Protein AF-A0A8S2TNE7-F1 (afdb_monomer_lite)

pLDDT: mean 96.88, std 2.08, range [88.94, 98.69]

Organism: NCBI:txid392030

Foldseek 3Di:
DVVLQVLLLVLLVVLLVCVVVVHAEEREPEDALADQAALVVLVVVQVVSVVSNVVNNVVSVHDPVSYHYDYDQRGHRPNHPDDDDPVRSVD

Sequence (91 aa):
QLAIDENAKTLARYASICQQCGLVPIVEPEVSQDGDHDLDECQRVTEKVLATVYKALNDYHVYLEGTLLKPNMVTPGNKSTKQYSIEQIAE

Secondary structure (DSSP, 8-state):
-HHHHHHHHHHHHHHHHHHHTT---EE--PPP--SS--HHHHHHHHHHHHHHHHHHHHHTT--GGG-EE-PPP----TT-S----HHHHH-

Structure (mmCIF, N/CA/C/O backbone):
data_AF-A0A8S2TNE7-F1
#
_entry.id   AF-A0A8S2TNE7-F1
#
loop_
_atom_site.group_PDB
_atom_site.id
_atom_site.type_symbol
_atom_site.label_atom_id
_atom_site.label_alt_id
_atom_site.label_comp_id
_atom_site.label_asym_id
_atom_site.label_entity_id
_atom_site.label_seq_id
_atom_site.pdbx_PDB_ins_code
_atom_site.Cartn_x
_atom_site.Cartn_y
_atom_site.Cartn_z
_atom_site.occupancy
_atom_site.B_iso_or_equiv
_atom_site.auth_seq_id
_atom_site.auth_comp_id
_atom_site.auth_asym_id
_atom_site.auth_atom_id
_atom_site.pdbx_PDB_model_num
ATOM 1 N N . GLN A 1 1 ? 13.416 -0.995 5.272 1.00 88.94 1 GLN A N 1
ATOM 2 C CA . GLN A 1 1 ? 12.471 -1.586 6.244 1.00 88.94 1 GLN A CA 1
ATOM 3 C C . GLN A 1 1 ? 11.845 -0.502 7.115 1.00 88.94 1 GLN A C 1
ATOM 5 O O . GLN A 1 1 ? 10.648 -0.316 6.991 1.00 88.94 1 GLN A O 1
ATOM 10 N N . LEU A 1 2 ? 12.636 0.298 7.846 1.00 97.25 2 LEU A N 1
ATOM 11 C CA . LEU A 1 2 ? 12.144 1.400 8.695 1.00 97.25 2 LEU A CA 1
ATOM 12 C C . LEU A 1 2 ? 11.083 2.305 8.033 1.00 97.25 2 LEU A C 1
ATOM 14 O O . LEU A 1 2 ? 10.037 2.543 8.621 1.00 97.25 2 LEU A O 1
ATOM 18 N N . ALA A 1 3 ? 11.326 2.764 6.799 1.00 97.56 3 ALA A N 1
ATOM 19 C CA . ALA A 1 3 ? 10.382 3.629 6.087 1.00 97.56 3 ALA A CA 1
ATOM 20 C C . ALA A 1 3 ? 9.003 2.978 5.874 1.00 97.56 3 ALA A C 1
ATOM 22 O O . ALA A 1 3 ? 7.990 3.654 6.000 1.00 97.56 3 ALA A O 1
ATOM 23 N N . ILE A 1 4 ? 8.952 1.675 5.585 1.00 97.44 4 ILE A N 1
ATOM 24 C CA . ILE A 1 4 ? 7.685 0.961 5.371 1.00 97.44 4 ILE A CA 1
ATOM 25 C C . ILE A 1 4 ? 6.935 0.852 6.701 1.00 97.44 4 ILE A C 1
ATOM 27 O O . ILE A 1 4 ? 5.755 1.185 6.772 1.00 97.44 4 ILE A O 1
ATOM 31 N N . ASP A 1 5 ? 7.636 0.443 7.760 1.00 97.94 5 ASP A N 1
ATOM 32 C CA . ASP A 1 5 ? 7.026 0.201 9.068 1.00 97.94 5 ASP A CA 1
ATOM 33 C C . ASP A 1 5 ? 6.455 1.491 9.679 1.00 97.94 5 ASP A C 1
ATOM 35 O O . ASP A 1 5 ? 5.340 1.492 10.197 1.00 97.94 5 ASP A O 1
ATOM 39 N N . GLU A 1 6 ? 7.191 2.603 9.604 1.00 98.31 6 GLU A N 1
ATOM 40 C CA . GLU A 1 6 ? 6.746 3.880 10.176 1.00 98.31 6 GLU A CA 1
ATOM 41 C C . GLU A 1 6 ? 5.575 4.499 9.402 1.00 98.31 6 GLU A C 1
ATOM 43 O O . GLU A 1 6 ? 4.619 4.988 10.016 1.00 98.31 6 GLU A O 1
ATOM 48 N N . ASN A 1 7 ? 5.585 4.422 8.066 1.00 98.25 7 ASN A N 1
ATOM 49 C CA . ASN A 1 7 ? 4.457 4.895 7.261 1.00 98.25 7 ASN A CA 1
ATOM 50 C C . ASN A 1 7 ? 3.206 4.034 7.489 1.00 98.25 7 ASN A C 1
ATOM 52 O O . ASN A 1 7 ? 2.123 4.578 7.699 1.00 98.25 7 ASN A O 1
ATOM 56 N N . ALA A 1 8 ? 3.350 2.706 7.547 1.00 98.44 8 ALA A N 1
ATOM 57 C CA . ALA A 1 8 ? 2.238 1.796 7.819 1.00 98.44 8 ALA A CA 1
ATOM 58 C C . ALA A 1 8 ? 1.585 2.066 9.186 1.00 98.44 8 ALA A C 1
ATOM 60 O O . ALA A 1 8 ? 0.362 2.184 9.276 1.00 98.44 8 ALA A O 1
ATOM 61 N N . LYS A 1 9 ? 2.386 2.245 10.247 1.00 98.38 9 LYS A N 1
ATOM 62 C CA . LYS A 1 9 ? 1.873 2.617 11.579 1.00 98.38 9 LYS A CA 1
ATOM 63 C C . LYS A 1 9 ? 1.157 3.966 11.559 1.00 98.38 9 LYS A C 1
ATOM 65 O O . LYS A 1 9 ? 0.106 4.111 12.180 1.00 98.38 9 LYS A O 1
ATOM 70 N N . THR A 1 10 ? 1.713 4.955 10.863 1.00 98.50 10 THR A N 1
ATOM 71 C CA . THR A 1 10 ? 1.129 6.303 10.789 1.00 98.50 10 THR A CA 1
ATOM 72 C C . THR A 1 10 ? -0.223 6.283 10.078 1.00 98.50 10 THR A C 1
ATOM 74 O O . THR A 1 10 ? -1.193 6.826 10.609 1.00 98.50 10 THR A O 1
ATOM 77 N N . LEU A 1 11 ? -0.318 5.585 8.942 1.00 98.62 11 LEU A N 1
ATOM 78 C CA . LEU A 1 11 ? -1.569 5.386 8.207 1.00 98.62 11 LEU A CA 1
ATOM 79 C C . LEU A 1 11 ? -2.621 4.656 9.051 1.00 98.62 11 LEU A C 1
ATOM 81 O O . LEU A 1 11 ? -3.785 5.053 9.062 1.00 98.62 11 LEU A O 1
ATOM 85 N N . ALA A 1 12 ? -2.216 3.640 9.816 1.00 98.56 12 ALA A N 1
ATOM 86 C CA . ALA A 1 12 ? -3.126 2.905 10.689 1.00 98.56 12 ALA A CA 1
ATOM 87 C C . ALA A 1 12 ? -3.656 3.748 11.857 1.00 98.56 12 ALA A C 1
ATOM 89 O O . ALA A 1 12 ? -4.851 3.710 12.160 1.00 98.56 12 ALA A O 1
ATOM 90 N N . ARG A 1 13 ? -2.804 4.582 12.466 1.00 98.50 1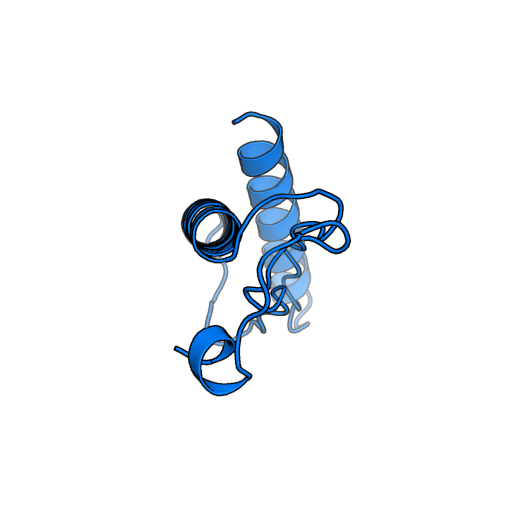3 ARG A N 1
ATOM 91 C CA . ARG A 1 13 ? -3.237 5.549 13.487 1.00 98.50 13 ARG A CA 1
ATOM 92 C C . ARG A 1 13 ? -4.209 6.576 12.919 1.00 98.50 13 ARG A C 1
ATOM 94 O O . ARG A 1 13 ? -5.232 6.838 13.544 1.00 98.50 13 ARG A O 1
ATOM 101 N N . TYR A 1 14 ? -3.904 7.125 11.744 1.00 98.56 14 TYR A N 1
ATOM 102 C CA . TYR A 1 14 ? -4.793 8.041 11.031 1.00 98.56 14 TYR A CA 1
ATOM 103 C C . TYR A 1 14 ? -6.168 7.404 10.784 1.00 98.56 14 TYR A C 1
ATOM 105 O O . TYR A 1 14 ? -7.184 7.971 11.182 1.00 98.56 14 TYR A O 1
ATOM 113 N N . ALA A 1 15 ? -6.198 6.194 10.216 1.00 98.62 15 ALA A N 1
ATOM 114 C CA . ALA A 1 15 ? -7.437 5.494 9.902 1.00 98.62 15 ALA A CA 1
ATOM 115 C C . ALA A 1 15 ? -8.282 5.202 11.153 1.00 98.62 15 ALA A C 1
ATOM 117 O O . ALA A 1 15 ? -9.489 5.443 11.148 1.00 98.62 15 ALA A O 1
ATOM 118 N N . SER A 1 16 ? -7.645 4.764 12.244 1.00 98.44 16 SER A N 1
ATOM 119 C CA . SER A 1 16 ? -8.318 4.518 13.525 1.00 98.44 16 SER A CA 1
ATOM 120 C C . SER A 1 16 ? -8.980 5.787 14.081 1.00 98.44 16 SER A C 1
ATOM 122 O O . SER A 1 16 ? -10.145 5.758 14.476 1.00 98.44 16 SER A O 1
ATOM 124 N N . ILE A 1 17 ? -8.281 6.929 14.043 1.00 98.50 17 ILE A N 1
ATOM 125 C CA . ILE A 1 17 ? -8.824 8.218 14.505 1.00 98.50 17 ILE A CA 1
ATOM 126 C C . ILE A 1 17 ? -9.989 8.674 13.616 1.00 98.50 17 ILE A C 1
ATOM 128 O O . ILE A 1 17 ? -11.024 9.086 14.135 1.00 98.50 17 ILE A O 1
ATOM 132 N N . CYS A 1 18 ? -9.862 8.566 12.289 1.00 98.62 18 CYS A N 1
ATOM 133 C CA . CYS A 1 18 ? -10.951 8.902 11.367 1.00 98.62 18 CYS A CA 1
ATOM 134 C C . CYS A 1 18 ? -12.223 8.109 11.679 1.00 98.62 18 CYS A C 1
ATOM 136 O O . CYS A 1 18 ? -13.298 8.701 11.790 1.00 98.62 18 CYS A O 1
ATOM 138 N N . GLN A 1 19 ? -12.095 6.799 11.897 1.00 98.38 19 GLN A N 1
ATOM 139 C CA . GLN A 1 19 ? -13.238 5.940 12.199 1.00 98.38 19 GLN A CA 1
ATOM 140 C C . GLN A 1 19 ? -13.889 6.269 13.545 1.00 98.38 19 GLN A C 1
ATOM 142 O O . GLN A 1 19 ? -15.116 6.276 13.635 1.00 98.38 19 GLN A O 1
ATOM 147 N N . GLN A 1 20 ? -13.108 6.633 14.568 1.00 98.00 20 GLN A N 1
ATOM 148 C CA . GLN A 1 20 ? -13.649 7.108 15.852 1.00 98.00 20 GLN A CA 1
ATOM 149 C C . GLN A 1 20 ? -14.472 8.397 15.709 1.00 98.00 20 GLN A C 1
ATOM 151 O O . GLN A 1 20 ? -15.386 8.637 16.496 1.00 98.00 20 GLN A O 1
ATOM 156 N N . CYS A 1 21 ? -14.183 9.211 14.693 1.00 98.00 21 CYS A N 1
ATOM 157 C CA . CYS A 1 21 ? -14.937 10.419 14.364 1.00 98.00 21 CYS A CA 1
ATOM 158 C C . CYS A 1 21 ? -16.070 10.187 13.346 1.00 98.00 21 CYS A C 1
ATOM 160 O O . CYS A 1 21 ? -16.698 11.154 12.919 1.00 98.00 21 CYS A O 1
ATOM 162 N N . GLY A 1 22 ? -16.335 8.941 12.934 1.00 97.69 22 GLY A N 1
ATOM 163 C CA . GLY A 1 22 ? -17.352 8.624 11.926 1.00 97.69 22 GLY A CA 1
ATOM 164 C C . GLY A 1 22 ? -16.968 9.019 10.494 1.00 97.69 22 GLY A C 1
ATOM 165 O O . GLY A 1 22 ? -17.847 9.164 9.646 1.00 97.69 22 GLY A O 1
ATOM 166 N N . LEU A 1 23 ? -15.675 9.212 10.217 1.00 98.50 23 LEU A N 1
ATOM 167 C CA . LEU A 1 23 ? -15.145 9.499 8.884 1.00 98.50 23 LEU A CA 1
ATOM 168 C C . LEU A 1 23 ? -14.582 8.228 8.244 1.00 98.50 23 LEU A C 1
ATOM 170 O O . LEU A 1 23 ? -13.955 7.410 8.914 1.00 98.50 23 LEU A O 1
ATOM 174 N N . VAL A 1 24 ? -14.754 8.104 6.928 1.00 98.50 24 VAL A N 1
ATOM 175 C CA . VAL A 1 24 ? -14.150 7.032 6.124 1.00 98.50 24 VAL A CA 1
ATOM 176 C C . VAL A 1 24 ? -12.729 7.457 5.724 1.00 98.50 24 VAL A C 1
ATOM 178 O O . VAL A 1 24 ? -12.594 8.404 4.945 1.00 98.50 24 VAL A O 1
ATOM 181 N N . PRO A 1 25 ? -11.660 6.816 6.236 1.00 98.50 25 PRO A N 1
ATOM 182 C CA . PRO A 1 25 ? -10.297 7.130 5.831 1.00 98.50 25 PRO A CA 1
ATOM 183 C C . PRO A 1 25 ? -9.975 6.567 4.443 1.00 98.50 25 PRO A C 1
ATOM 185 O O . PRO A 1 25 ? -10.276 5.411 4.132 1.00 98.50 25 PRO A O 1
ATOM 188 N N . ILE A 1 26 ? -9.284 7.380 3.645 1.00 98.69 26 ILE A N 1
ATOM 189 C CA . ILE A 1 26 ? -8.590 6.931 2.438 1.00 98.69 26 ILE A CA 1
ATOM 190 C C . ILE A 1 26 ? -7.136 6.666 2.828 1.00 98.69 26 ILE A C 1
ATOM 192 O O . ILE A 1 26 ? -6.434 7.572 3.274 1.00 98.69 26 ILE A O 1
ATOM 196 N N . VAL A 1 27 ? -6.692 5.420 2.693 1.00 98.44 27 VAL A N 1
ATOM 197 C CA . VAL A 1 27 ? -5.326 4.994 3.002 1.00 98.44 27 VAL A CA 1
ATOM 198 C C . VAL A 1 27 ? -4.506 5.042 1.715 1.00 98.44 27 VAL A C 1
ATOM 200 O O . VAL A 1 27 ? -4.764 4.277 0.786 1.00 98.44 27 VAL A O 1
ATOM 203 N N . GLU A 1 28 ? -3.529 5.948 1.658 1.00 98.25 28 GLU A N 1
ATOM 204 C CA . GLU A 1 28 ? -2.714 6.220 0.465 1.00 98.25 28 GLU A CA 1
ATOM 205 C C . GLU A 1 28 ? -1.225 5.916 0.718 1.00 98.25 28 GLU A C 1
ATOM 207 O O . GLU A 1 28 ? -0.470 6.794 1.137 1.00 98.25 28 GLU A O 1
ATOM 212 N N . PRO A 1 29 ? -0.781 4.660 0.522 1.00 95.81 29 PRO A N 1
ATOM 213 C CA . PRO A 1 29 ? 0.628 4.294 0.583 1.00 95.81 29 PRO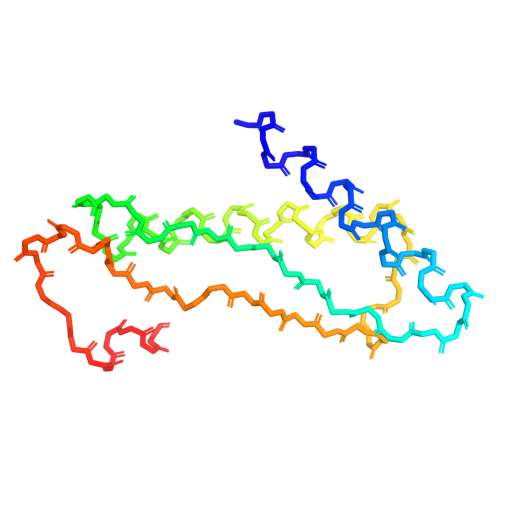 A CA 1
ATOM 214 C C . PRO A 1 29 ? 1.276 4.411 -0.807 1.00 95.81 29 PRO A C 1
ATOM 216 O O . PRO A 1 29 ? 1.451 3.412 -1.503 1.00 95.81 29 PRO A O 1
ATOM 219 N N . GLU A 1 30 ? 1.617 5.630 -1.224 1.00 95.06 30 GLU A N 1
ATOM 220 C CA . GLU A 1 30 ? 2.221 5.885 -2.539 1.00 95.06 30 GLU A CA 1
ATOM 221 C C . GLU A 1 30 ? 3.685 5.411 -2.607 1.00 95.06 30 GLU A C 1
ATOM 223 O O . GLU A 1 30 ? 4.539 5.834 -1.821 1.00 95.06 30 GLU A O 1
ATOM 228 N N . VAL A 1 31 ? 3.986 4.539 -3.575 1.00 94.44 31 VAL A N 1
ATOM 229 C CA . VAL A 1 31 ? 5.357 4.184 -3.969 1.00 94.44 31 VAL A CA 1
ATOM 230 C C . VAL A 1 31 ? 5.750 5.040 -5.172 1.00 94.44 31 VAL A C 1
ATOM 232 O O . VAL A 1 31 ? 5.065 5.021 -6.191 1.00 94.44 31 VAL A O 1
ATOM 235 N N . SER A 1 32 ? 6.848 5.794 -5.055 1.00 92.44 32 SER A N 1
ATOM 236 C CA . SER A 1 32 ? 7.297 6.692 -6.127 1.00 92.44 32 SER A CA 1
ATOM 237 C C . SER A 1 32 ? 7.693 5.926 -7.395 1.00 92.44 32 SER A C 1
ATOM 239 O O . SER A 1 32 ? 8.415 4.931 -7.333 1.00 92.44 32 SER A O 1
ATOM 241 N N . GLN A 1 33 ? 7.277 6.458 -8.547 1.00 91.31 33 GLN A N 1
ATOM 242 C CA . GLN A 1 33 ? 7.679 6.010 -9.886 1.00 91.31 33 GLN A CA 1
ATOM 243 C C . GLN A 1 33 ? 9.076 6.518 -10.289 1.00 91.31 33 GLN A C 1
ATOM 245 O O . GLN A 1 33 ? 9.544 6.271 -11.401 1.00 91.31 33 GLN A O 1
ATOM 250 N N . ASP A 1 34 ? 9.763 7.262 -9.424 1.00 94.75 34 ASP A N 1
ATOM 251 C CA . ASP A 1 34 ? 11.092 7.777 -9.725 1.00 94.75 34 ASP A CA 1
ATOM 252 C C . ASP A 1 34 ? 12.130 6.651 -9.756 1.00 94.75 34 ASP A C 1
ATOM 254 O O . ASP A 1 34 ? 12.403 5.989 -8.756 1.00 94.75 34 ASP A O 1
ATOM 258 N N . GLY A 1 35 ? 12.766 6.465 -10.911 1.00 94.81 35 GLY A N 1
ATOM 259 C CA . GLY A 1 35 ? 13.848 5.500 -11.082 1.00 94.81 35 GLY A CA 1
ATOM 260 C C . GLY A 1 35 ? 13.816 4.817 -12.440 1.00 94.81 35 GLY A C 1
ATOM 261 O O . GLY A 1 35 ? 12.973 5.115 -13.283 1.00 94.81 35 GLY A O 1
ATOM 262 N N . ASP A 1 36 ? 14.774 3.925 -12.649 1.00 96.75 36 ASP A N 1
ATOM 263 C CA . ASP A 1 36 ? 14.939 3.073 -13.829 1.00 96.75 36 ASP A CA 1
ATOM 264 C C . ASP A 1 36 ? 14.528 1.611 -13.571 1.00 96.75 36 ASP A C 1
ATOM 266 O O . ASP A 1 36 ? 14.770 0.745 -14.413 1.00 96.75 36 ASP A O 1
ATOM 270 N N . HIS A 1 37 ? 13.874 1.352 -12.434 1.00 96.44 37 HIS A N 1
ATOM 271 C CA . HIS A 1 37 ? 13.344 0.046 -12.056 1.00 96.44 37 HIS A CA 1
ATOM 272 C C . HIS A 1 37 ? 12.314 -0.467 -13.071 1.00 96.44 37 HIS A C 1
ATOM 274 O O . HIS A 1 37 ? 11.661 0.299 -13.792 1.00 96.44 37 HIS A O 1
ATOM 280 N N . ASP A 1 38 ? 12.180 -1.785 -13.138 1.00 96.19 38 ASP A N 1
ATOM 281 C CA . ASP A 1 38 ? 11.226 -2.442 -14.018 1.00 96.19 38 ASP A CA 1
ATOM 282 C C . ASP A 1 38 ? 9.900 -2.766 -13.314 1.00 96.19 38 ASP A C 1
ATOM 284 O O . ASP A 1 38 ? 9.696 -2.442 -12.140 1.00 96.19 38 ASP A O 1
ATOM 288 N N . LEU A 1 39 ? 8.953 -3.315 -14.081 1.00 96.19 39 LEU A N 1
ATOM 289 C CA . LEU A 1 39 ? 7.592 -3.578 -13.611 1.00 96.19 39 LEU A CA 1
ATOM 290 C C . LEU A 1 39 ? 7.583 -4.553 -12.423 1.00 96.19 39 LEU A C 1
ATOM 292 O O . LEU A 1 39 ? 6.939 -4.280 -11.412 1.00 96.19 39 LEU A O 1
ATOM 296 N N . ASP A 1 40 ? 8.363 -5.631 -12.517 1.00 96.06 40 ASP A N 1
ATOM 297 C CA . ASP A 1 40 ? 8.466 -6.675 -11.494 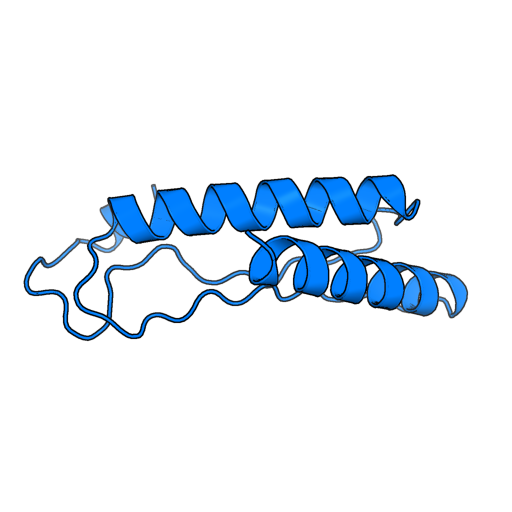1.00 96.06 40 ASP A CA 1
ATOM 298 C C . ASP A 1 40 ? 9.012 -6.113 -10.172 1.00 96.06 40 ASP A C 1
ATOM 300 O O . ASP A 1 40 ? 8.557 -6.474 -9.081 1.00 96.06 40 ASP A O 1
ATOM 304 N N . GLU A 1 41 ? 9.986 -5.198 -10.240 1.00 96.19 41 GLU A N 1
ATOM 305 C CA . GLU A 1 41 ? 10.493 -4.530 -9.047 1.00 96.19 41 GLU A CA 1
ATOM 306 C C . GLU A 1 41 ? 9.435 -3.628 -8.397 1.00 96.19 41 GLU A C 1
ATOM 308 O O . GLU A 1 41 ? 9.276 -3.682 -7.170 1.00 96.19 41 GLU A O 1
ATOM 313 N N . CYS A 1 42 ? 8.685 -2.853 -9.191 1.00 96.75 42 CYS A N 1
ATOM 314 C CA . CYS A 1 42 ? 7.565 -2.051 -8.691 1.00 96.75 42 CYS A CA 1
ATOM 315 C C . CYS A 1 42 ? 6.523 -2.945 -8.001 1.00 96.75 42 CYS A C 1
ATOM 317 O O . CYS A 1 42 ? 6.169 -2.693 -6.847 1.00 96.75 42 CYS A O 1
ATOM 319 N N . GLN A 1 43 ? 6.124 -4.045 -8.651 1.00 97.19 43 GLN A N 1
ATOM 320 C CA . GLN A 1 43 ? 5.166 -5.013 -8.118 1.00 97.19 43 GLN A CA 1
ATOM 321 C C . GLN A 1 43 ? 5.618 -5.548 -6.758 1.00 97.19 43 GLN A C 1
ATOM 323 O O . GLN A 1 43 ? 4.895 -5.450 -5.765 1.00 97.19 43 GLN A O 1
ATOM 328 N N . ARG A 1 44 ? 6.858 -6.040 -6.679 1.00 97.56 44 ARG A N 1
ATOM 329 C CA . ARG A 1 44 ? 7.431 -6.608 -5.453 1.00 97.56 44 ARG A CA 1
ATOM 330 C C . ARG A 1 44 ? 7.456 -5.597 -4.305 1.00 97.56 44 ARG A C 1
ATOM 332 O O . ARG A 1 44 ? 7.263 -5.962 -3.140 1.00 97.56 44 ARG A O 1
ATOM 339 N N . VAL A 1 45 ? 7.753 -4.330 -4.596 1.00 97.12 45 VAL A N 1
ATOM 340 C CA . VAL A 1 45 ? 7.754 -3.268 -3.581 1.00 97.12 45 VAL A CA 1
ATOM 341 C C . VAL A 1 45 ? 6.326 -2.941 -3.148 1.00 97.12 45 VAL A C 1
ATOM 343 O O . VAL A 1 45 ? 6.076 -2.891 -1.942 1.00 97.12 45 VAL A O 1
ATOM 346 N N . THR A 1 46 ? 5.394 -2.789 -4.090 1.00 97.50 46 THR A N 1
ATOM 347 C CA . THR A 1 46 ? 3.977 -2.539 -3.805 1.00 97.50 46 THR A CA 1
ATOM 348 C C . THR A 1 46 ? 3.369 -3.660 -2.960 1.00 97.50 46 THR A C 1
ATOM 350 O O . THR A 1 46 ? 2.778 -3.367 -1.922 1.00 97.50 46 THR A O 1
ATOM 353 N N . GLU A 1 47 ? 3.594 -4.934 -3.294 1.00 97.94 47 GLU A N 1
ATOM 354 C CA . GLU A 1 47 ? 3.134 -6.084 -2.499 1.00 97.94 47 GLU A CA 1
ATOM 355 C C . GLU A 1 47 ? 3.633 -6.014 -1.051 1.00 97.94 47 GLU A C 1
ATOM 357 O O . GLU A 1 47 ? 2.863 -6.156 -0.097 1.00 97.94 47 GLU A O 1
ATOM 362 N N . LYS A 1 48 ? 4.929 -5.735 -0.865 1.00 98.06 48 LYS A N 1
ATOM 363 C CA . LYS A 1 48 ? 5.536 -5.638 0.466 1.00 98.06 48 LYS A CA 1
ATOM 364 C C . LYS A 1 48 ? 4.970 -4.472 1.280 1.00 98.06 48 LYS A C 1
ATOM 366 O O . LYS A 1 48 ? 4.748 -4.613 2.489 1.00 98.06 48 LYS A O 1
ATOM 371 N N . VAL A 1 49 ? 4.778 -3.317 0.643 1.00 98.25 49 VAL A N 1
ATOM 372 C CA . VAL A 1 49 ? 4.208 -2.125 1.280 1.00 98.25 49 VAL A CA 1
ATOM 373 C C . VAL A 1 49 ? 2.764 -2.396 1.684 1.00 98.25 49 VAL A C 1
ATOM 375 O O . VAL A 1 49 ? 2.435 -2.234 2.858 1.00 98.25 49 VAL A O 1
ATOM 378 N N . LEU A 1 50 ? 1.931 -2.895 0.768 1.00 98.25 50 LEU A N 1
ATOM 379 C CA . LEU A 1 50 ? 0.526 -3.197 1.037 1.00 98.25 50 LEU A CA 1
ATOM 380 C C . LEU A 1 50 ? 0.367 -4.253 2.133 1.00 98.25 50 LEU A C 1
ATOM 382 O O . LEU A 1 50 ? -0.402 -4.036 3.065 1.00 98.25 50 LEU A O 1
ATOM 386 N N . ALA A 1 51 ? 1.140 -5.343 2.100 1.00 98.44 51 ALA A N 1
ATOM 387 C CA . ALA A 1 51 ? 1.099 -6.363 3.149 1.00 98.44 51 ALA A CA 1
ATOM 388 C C . ALA A 1 51 ? 1.409 -5.775 4.538 1.00 98.44 51 ALA A C 1
ATOM 390 O O . ALA A 1 51 ? 0.755 -6.109 5.528 1.00 98.44 51 ALA A O 1
ATOM 391 N N . THR A 1 52 ? 2.380 -4.860 4.612 1.00 98.44 52 THR A N 1
ATOM 392 C CA . THR A 1 52 ? 2.763 -4.205 5.871 1.00 98.44 52 THR A CA 1
ATOM 393 C C . THR A 1 52 ? 1.704 -3.200 6.330 1.00 98.44 52 THR A C 1
ATOM 395 O O . THR A 1 52 ? 1.388 -3.147 7.519 1.00 98.44 52 THR A O 1
ATOM 398 N N . VAL A 1 53 ? 1.113 -2.441 5.402 1.00 98.56 53 VAL A N 1
ATOM 399 C CA . VAL A 1 53 ? 0.010 -1.508 5.681 1.00 98.56 53 VAL A CA 1
ATOM 400 C C . VAL A 1 53 ? -1.208 -2.262 6.199 1.00 98.56 53 VAL A C 1
ATOM 402 O O . VAL A 1 53 ? -1.681 -1.938 7.281 1.00 98.56 53 VAL A O 1
ATOM 405 N N . TYR A 1 54 ? -1.676 -3.306 5.513 1.00 98.50 54 TYR A N 1
ATOM 406 C CA . TYR A 1 54 ? -2.831 -4.092 5.963 1.00 98.50 54 TYR A CA 1
ATOM 407 C C . TYR A 1 54 ? -2.585 -4.785 7.301 1.00 98.50 54 TYR A C 1
ATOM 409 O O .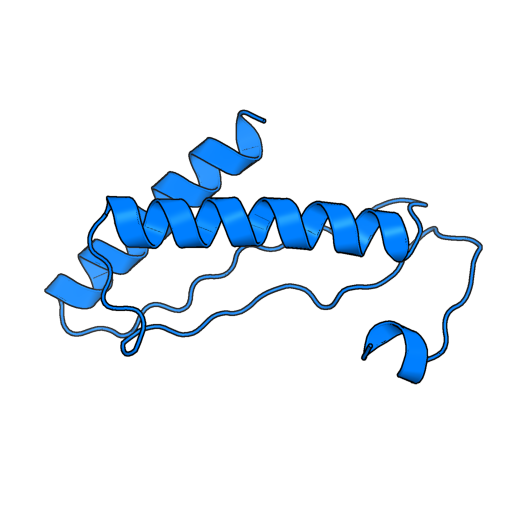 TYR A 1 54 ? -3.475 -4.810 8.152 1.00 98.50 54 TYR A O 1
ATOM 417 N N . LYS A 1 55 ? -1.363 -5.280 7.533 1.00 98.56 55 LYS A N 1
ATOM 418 C CA . LYS A 1 55 ? -0.979 -5.778 8.854 1.00 98.56 55 LYS A CA 1
ATOM 419 C C . LYS A 1 55 ? -1.114 -4.688 9.921 1.00 98.56 55 LYS A C 1
ATOM 421 O O . LYS A 1 55 ? -1.714 -4.943 10.960 1.00 98.56 55 LYS A O 1
ATOM 426 N N . ALA A 1 56 ? -0.598 -3.487 9.668 1.00 98.50 56 ALA A N 1
ATOM 427 C CA . ALA A 1 56 ? -0.716 -2.375 10.605 1.00 98.50 56 ALA A CA 1
ATOM 428 C C . ALA A 1 56 ? -2.183 -1.958 10.818 1.00 98.50 56 ALA A C 1
ATOM 430 O O . ALA A 1 56 ? -2.592 -1.777 11.957 1.00 98.50 56 ALA A O 1
ATOM 431 N N . LEU A 1 57 ? -3.004 -1.871 9.766 1.00 98.56 57 LEU A N 1
ATOM 432 C CA . LEU A 1 57 ? -4.440 -1.580 9.895 1.00 98.56 57 LEU A CA 1
ATOM 433 C C . LEU A 1 57 ? -5.132 -2.575 10.840 1.00 98.56 57 LEU A C 1
ATOM 435 O O . LEU A 1 57 ? -5.874 -2.164 11.731 1.00 98.56 57 LEU A O 1
ATOM 439 N N . ASN A 1 58 ? -4.828 -3.867 10.699 1.00 98.38 58 ASN A N 1
ATOM 440 C CA . ASN A 1 58 ? -5.340 -4.905 11.589 1.00 98.38 58 ASN A CA 1
ATOM 441 C C . ASN A 1 58 ? -4.812 -4.767 13.030 1.00 98.38 58 ASN A C 1
ATOM 443 O O . ASN A 1 58 ? -5.593 -4.844 13.977 1.00 98.38 58 ASN A O 1
ATOM 447 N N . ASP A 1 59 ? -3.509 -4.523 13.204 1.00 98.31 59 ASP A N 1
ATOM 448 C CA . ASP A 1 59 ? -2.876 -4.362 14.523 1.00 98.31 59 ASP A CA 1
ATOM 449 C C . ASP A 1 59 ? -3.435 -3.136 15.294 1.00 98.31 59 ASP A C 1
ATOM 451 O O . ASP A 1 59 ? -3.401 -3.115 16.523 1.00 98.31 59 ASP A O 1
ATOM 455 N N . TYR A 1 60 ? -3.991 -2.139 14.591 1.00 98.06 60 TYR A N 1
ATOM 456 C CA . TYR A 1 60 ? -4.674 -0.962 15.159 1.00 98.06 60 TYR A CA 1
ATOM 457 C C . TYR A 1 60 ? -6.212 -1.069 15.167 1.00 98.06 60 TYR A C 1
ATOM 459 O O . TYR A 1 60 ? -6.892 -0.079 15.450 1.00 98.06 60 TYR A O 1
ATOM 467 N N . HIS A 1 61 ? -6.764 -2.254 14.883 1.00 97.94 61 HIS A N 1
ATOM 468 C CA . HIS A 1 61 ? -8.204 -2.539 14.897 1.00 97.94 61 HIS A CA 1
ATOM 469 C C . HIS A 1 61 ? -9.039 -1.634 13.974 1.00 97.94 61 HIS A C 1
ATOM 471 O O . HIS A 1 61 ? -10.154 -1.239 14.317 1.00 97.94 61 HIS A O 1
ATOM 477 N N . VAL A 1 62 ? -8.503 -1.295 12.801 1.00 98.50 62 VAL A N 1
ATOM 478 C CA . VAL A 1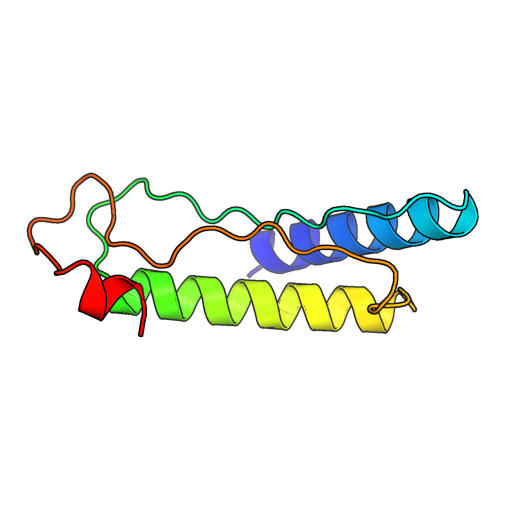 62 ? -9.231 -0.535 11.778 1.00 98.50 62 VAL A CA 1
ATOM 479 C C . VAL A 1 62 ? -10.285 -1.432 11.120 1.00 98.50 62 VAL A C 1
ATOM 481 O O . VAL A 1 62 ? -9.982 -2.539 10.677 1.00 98.50 62 VAL A O 1
ATOM 484 N N . TYR A 1 63 ? -11.520 -0.943 11.020 1.00 98.38 63 TYR A N 1
ATOM 485 C CA . TYR A 1 63 ? -12.623 -1.626 10.342 1.00 98.38 63 TYR A CA 1
ATOM 486 C C . TYR A 1 63 ? -12.489 -1.487 8.819 1.00 98.38 63 TYR A C 1
ATOM 488 O O . TYR A 1 63 ? -12.776 -0.422 8.274 1.00 98.38 63 TYR A O 1
ATOM 496 N N . LEU A 1 64 ? -12.017 -2.524 8.124 1.00 98.44 64 LEU A N 1
ATOM 497 C CA . LEU A 1 64 ? -11.588 -2.423 6.720 1.00 98.44 64 LEU A CA 1
ATOM 498 C C . LEU A 1 64 ? -12.716 -2.045 5.753 1.00 98.44 64 LEU A C 1
ATOM 500 O O . LEU A 1 64 ? -12.485 -1.259 4.836 1.00 98.44 64 LEU A O 1
ATOM 504 N N . GLU A 1 65 ? -13.933 -2.536 5.972 1.00 98.31 65 GLU A N 1
ATOM 505 C CA . GLU A 1 65 ? -15.099 -2.228 5.137 1.00 98.31 65 GLU A CA 1
ATOM 506 C C . GLU A 1 65 ? -15.496 -0.745 5.216 1.00 98.31 65 GLU A C 1
ATOM 508 O O . GLU A 1 65 ? -16.161 -0.224 4.325 1.00 98.31 65 GLU A O 1
ATOM 513 N N . GLY A 1 66 ? -15.050 -0.051 6.266 1.00 98.12 66 GLY A N 1
ATOM 514 C CA . GLY A 1 66 ? -15.165 1.393 6.428 1.00 98.12 66 GLY A CA 1
ATOM 515 C C . GLY A 1 66 ? -13.930 2.162 5.961 1.00 98.12 66 GLY A C 1
ATOM 516 O O . GLY A 1 66 ? -13.675 3.230 6.510 1.00 98.12 66 GLY A O 1
ATOM 517 N N . THR A 1 67 ? -13.135 1.634 5.026 1.00 98.56 67 THR A N 1
ATOM 518 C CA . THR A 1 67 ? -11.945 2.302 4.465 1.00 98.56 67 THR A CA 1
ATOM 519 C C . THR A 1 67 ? -11.934 2.255 2.939 1.00 98.56 67 THR A C 1
ATOM 521 O O . THR A 1 67 ? -12.602 1.426 2.325 1.00 98.56 67 THR A O 1
ATOM 524 N N . LEU A 1 68 ? -11.144 3.134 2.320 1.00 98.56 68 LEU A N 1
ATOM 525 C CA . LEU A 1 68 ? -10.788 3.054 0.903 1.00 98.56 68 LEU A CA 1
ATOM 526 C C . LEU A 1 68 ? -9.266 3.003 0.759 1.00 98.56 68 LEU A C 1
ATOM 528 O O . LEU A 1 68 ? -8.549 3.664 1.508 1.00 98.56 68 LEU A O 1
ATOM 532 N N . LEU A 1 69 ? -8.775 2.253 -0.226 1.00 98.25 69 LEU A N 1
ATOM 533 C CA . LEU A 1 69 ? -7.357 2.207 -0.576 1.00 98.25 69 LEU A CA 1
ATOM 534 C C . LEU A 1 69 ? -7.111 3.071 -1.818 1.00 98.25 69 LEU A C 1
ATOM 536 O O . LEU A 1 69 ? -7.812 2.926 -2.818 1.00 98.25 69 LEU A O 1
ATOM 540 N N . LYS A 1 70 ? -6.094 3.932 -1.768 1.00 98.19 70 LYS A N 1
ATOM 541 C CA . LYS A 1 70 ? -5.594 4.698 -2.918 1.00 98.19 70 LYS A CA 1
ATOM 542 C C . LYS A 1 70 ? -4.118 4.347 -3.144 1.00 98.19 70 LYS A C 1
ATOM 544 O O . LYS A 1 70 ? -3.246 5.047 -2.640 1.00 98.19 70 LYS A O 1
ATOM 549 N N . PRO A 1 71 ? -3.819 3.219 -3.804 1.00 96.06 71 PRO A N 1
ATOM 550 C CA . PRO A 1 71 ? -2.447 2.806 -4.061 1.00 96.06 71 PRO A CA 1
ATOM 551 C C . PRO A 1 71 ? -1.910 3.459 -5.343 1.00 96.06 71 PRO A C 1
ATOM 553 O O . PRO A 1 71 ? -2.664 4.037 -6.131 1.00 96.06 71 PRO A O 1
ATOM 556 N N . ASN A 1 72 ? -0.610 3.301 -5.589 1.00 93.38 72 ASN A N 1
ATOM 557 C CA . ASN A 1 72 ? -0.059 3.475 -6.929 1.00 93.38 72 ASN A CA 1
ATOM 558 C C . ASN A 1 72 ? -0.509 2.324 -7.847 1.00 93.38 72 ASN A C 1
ATOM 560 O O . ASN A 1 72 ? -0.724 1.200 -7.391 1.00 93.38 72 ASN A O 1
ATOM 564 N N . MET A 1 73 ? -0.602 2.587 -9.152 1.00 95.81 73 MET A N 1
ATOM 565 C CA . MET A 1 73 ? -0.580 1.505 -10.140 1.00 95.81 73 MET A CA 1
ATOM 566 C C . MET A 1 73 ? 0.821 0.883 -10.170 1.00 95.81 73 MET A C 1
ATOM 568 O O . MET A 1 73 ? 1.814 1.568 -9.909 1.00 95.81 73 MET A O 1
ATOM 572 N N . VAL A 1 74 ? 0.904 -0.405 -10.493 1.00 96.75 74 VAL A N 1
ATOM 573 C CA . VAL A 1 74 ? 2.184 -1.085 -10.697 1.00 96.75 74 VAL A CA 1
ATOM 574 C C . VAL A 1 74 ? 2.680 -0.732 -12.094 1.00 96.75 74 VAL A C 1
ATOM 576 O O . VAL A 1 74 ? 2.121 -1.162 -13.093 1.00 96.75 74 VAL A O 1
ATOM 579 N N . THR A 1 75 ? 3.699 0.116 -12.174 1.00 96.25 75 THR A N 1
ATOM 580 C CA . THR A 1 75 ? 4.231 0.635 -13.440 1.00 96.25 75 THR A CA 1
ATOM 581 C C . THR A 1 75 ? 5.754 0.634 -13.397 1.00 96.25 75 THR A C 1
ATOM 583 O O . THR A 1 75 ? 6.315 0.796 -12.312 1.00 96.25 75 THR A O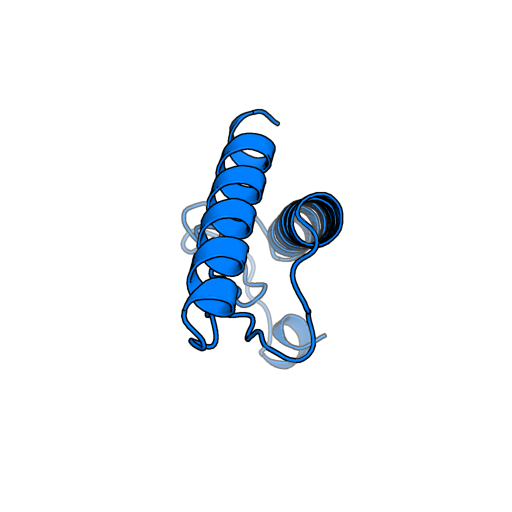 1
ATOM 586 N N . PRO A 1 76 ? 6.450 0.516 -14.542 1.00 96.00 76 PRO A N 1
ATOM 587 C CA . PRO A 1 76 ? 7.894 0.726 -14.565 1.00 96.00 76 PRO A CA 1
ATOM 588 C C . PRO A 1 76 ? 8.246 2.147 -14.103 1.00 96.00 76 PRO A C 1
ATOM 590 O O . PRO A 1 76 ? 7.426 3.067 -14.193 1.00 96.00 76 PRO A O 1
ATOM 593 N N . GLY A 1 77 ? 9.485 2.335 -13.656 1.00 96.31 77 GLY A N 1
ATOM 594 C CA . GLY A 1 77 ? 9.967 3.655 -13.274 1.00 96.31 77 GLY A CA 1
ATOM 595 C C . GLY A 1 77 ? 9.997 4.622 -14.463 1.00 96.31 77 GLY A C 1
ATOM 596 O O . GLY A 1 77 ? 10.197 4.223 -15.611 1.00 96.31 77 GLY A O 1
ATOM 597 N N . ASN A 1 78 ? 9.869 5.920 -14.194 1.00 94.88 78 ASN A N 1
ATOM 598 C CA . ASN A 1 78 ? 9.810 6.975 -15.216 1.00 94.88 78 ASN A CA 1
ATOM 599 C C . ASN A 1 78 ? 11.068 7.065 -16.105 1.00 94.88 78 ASN A C 1
ATOM 601 O O . ASN A 1 78 ? 11.039 7.696 -17.161 1.00 94.88 78 ASN A O 1
ATOM 605 N N . LYS A 1 79 ? 12.189 6.468 -15.680 1.00 95.38 79 LYS A N 1
ATOM 606 C CA . LYS A 1 79 ? 13.452 6.385 -16.434 1.00 95.38 79 LYS A CA 1
ATOM 607 C C . LYS A 1 79 ? 13.733 4.972 -16.953 1.00 95.38 79 LYS A C 1
ATOM 609 O O . LYS A 1 79 ? 14.837 4.718 -17.433 1.00 95.38 79 LYS A O 1
ATOM 614 N N . SER A 1 80 ? 12.775 4.051 -16.839 1.00 93.81 80 SER A N 1
ATOM 615 C CA . SER A 1 80 ? 12.936 2.681 -17.316 1.00 93.81 80 SER A CA 1
ATOM 616 C C . SER A 1 80 ? 13.095 2.657 -18.833 1.00 93.81 80 SER A C 1
ATOM 618 O O . SER A 1 80 ? 12.414 3.366 -19.574 1.00 93.81 80 SER A O 1
ATOM 620 N N . THR A 1 81 ? 14.016 1.825 -19.310 1.00 93.81 81 THR A N 1
ATOM 621 C CA . THR A 1 81 ? 14.240 1.618 -20.749 1.00 93.81 81 THR A CA 1
ATOM 622 C C . THR A 1 81 ? 13.323 0.542 -21.330 1.00 93.81 81 THR A C 1
ATOM 624 O O . THR A 1 81 ? 13.165 0.464 -22.550 1.00 93.81 81 THR A O 1
ATOM 627 N N . LYS A 1 82 ? 12.702 -0.278 -20.471 1.00 92.75 82 LYS A N 1
ATOM 628 C CA . LYS A 1 82 ? 11.744 -1.316 -20.857 1.00 92.75 82 LYS A CA 1
ATOM 629 C C . LYS A 1 82 ? 10.343 -0.711 -20.958 1.00 92.75 82 LYS A C 1
ATOM 631 O O . LYS A 1 82 ? 9.891 -0.025 -20.048 1.00 92.75 82 LYS A O 1
ATOM 636 N N . GLN A 1 83 ? 9.662 -0.992 -22.064 1.00 90.62 83 GLN A N 1
ATOM 637 C CA . GLN A 1 83 ? 8.273 -0.594 -22.290 1.00 90.62 83 GLN A CA 1
ATOM 638 C C . GLN A 1 83 ? 7.350 -1.775 -22.007 1.00 90.62 83 GLN A C 1
ATOM 640 O O . GLN A 1 83 ? 7.674 -2.911 -22.356 1.00 90.62 83 GLN A O 1
ATOM 645 N N . TYR A 1 84 ? 6.201 -1.484 -21.409 1.00 95.19 84 TYR A N 1
ATOM 646 C CA . TYR A 1 84 ? 5.182 -2.467 -21.063 1.00 95.19 84 TYR A CA 1
ATOM 647 C C . TYR A 1 84 ? 3.854 -2.054 -21.689 1.00 95.19 84 TYR A C 1
ATOM 649 O O . TYR A 1 84 ? 3.556 -0.867 -21.822 1.00 95.19 84 TYR A O 1
ATOM 657 N N . SER A 1 85 ? 3.077 -3.044 -22.109 1.00 96.00 85 SER A N 1
ATOM 658 C CA . SER A 1 85 ? 1.705 -2.834 -22.567 1.00 96.00 85 SER A CA 1
ATOM 659 C C . SER A 1 85 ? 0.778 -2.491 -21.397 1.00 96.00 85 SER A C 1
ATOM 661 O O . SER A 1 85 ? 1.106 -2.731 -20.234 1.00 96.00 85 SER A O 1
ATOM 663 N N . ILE A 1 86 ? -0.393 -1.931 -21.703 1.00 96.25 86 ILE A N 1
ATOM 664 C CA . ILE A 1 86 ? -1.405 -1.612 -20.686 1.00 96.25 86 ILE A CA 1
ATOM 665 C C . ILE A 1 86 ? -1.916 -2.904 -20.041 1.00 96.25 86 ILE A C 1
ATOM 667 O O . ILE A 1 86 ? -2.165 -2.937 -18.841 1.00 96.25 86 ILE A O 1
ATOM 671 N N . GLU A 1 87 ? -2.014 -3.977 -20.825 1.00 96.50 87 GLU A N 1
ATOM 672 C CA . GLU A 1 87 ? -2.420 -5.301 -20.368 1.00 96.50 87 GLU A CA 1
ATOM 673 C C . GLU A 1 87 ? -1.443 -5.855 -19.326 1.00 96.50 87 GLU A C 1
ATOM 675 O O . GLU A 1 87 ? -1.884 -6.357 -18.302 1.00 96.50 87 GLU A O 1
ATOM 680 N N . GLN A 1 88 ? -0.133 -5.686 -19.536 1.00 94.31 88 GLN A N 1
ATOM 681 C CA . GLN A 1 88 ? 0.886 -6.108 -18.565 1.00 94.31 88 GLN A CA 1
ATOM 682 C C . GLN A 1 88 ? 0.859 -5.295 -17.267 1.00 94.31 88 GLN A C 1
ATOM 684 O O . GLN A 1 88 ? 1.224 -5.814 -16.226 1.00 94.31 88 GLN A O 1
ATOM 689 N N . ILE A 1 89 ? 0.463 -4.022 -17.321 1.00 95.12 89 ILE A N 1
ATOM 690 C CA . ILE A 1 89 ? 0.314 -3.165 -16.131 1.00 95.12 89 ILE A CA 1
ATOM 691 C C . ILE A 1 89 ? -0.945 -3.535 -15.327 1.00 95.12 89 ILE A C 1
ATOM 693 O O . ILE A 1 89 ? -1.025 -3.252 -14.133 1.00 95.12 89 ILE A O 1
ATOM 697 N N . ALA A 1 90 ? -1.949 -4.112 -15.990 1.00 95.44 90 ALA A N 1
ATOM 698 C CA . ALA A 1 90 ? -3.230 -4.462 -15.388 1.00 95.44 90 ALA A CA 1
ATOM 699 C C . ALA A 1 90 ? -3.272 -5.871 -14.768 1.00 95.44 90 ALA A C 1
ATOM 701 O O . ALA A 1 90 ? -4.201 -6.141 -14.003 1.00 95.44 90 ALA A O 1
ATOM 702 N N . GLU A 1 91 ? -2.332 -6.750 -15.132 1.00 90.75 91 GLU A N 1
ATOM 703 C CA . GLU A 1 91 ? -2.173 -8.112 -14.591 1.00 90.75 91 GLU A CA 1
ATOM 704 C C . GLU A 1 91 ? -1.550 -8.103 -13.186 1.00 90.75 91 GLU A C 1
ATOM 706 O O . GLU A 1 91 ? -2.072 -8.851 -12.325 1.00 90.75 91 GLU A O 1
#

InterPro domains:
  IPR000741 Fructose-bisphosphate aldolase, class-I [PF00274] (1-91)
  IPR000741 Fructose-bisphosphate aldolase, class-I [PTHR11627] (1-91)
  IPR013785 Aldolase-type TIM barrel [G3DSA:3.20.20.70] (1-91)
  IPR029768 Fructose-bisphosphate aldolase class-I active site [PS00158] (62-72)

Radius of gyration: 14.84 Å; chains: 1; bounding box: 32×18×38 Å